Protein AF-A0A7Y3C162-F1 (afdb_monomer_lite)

Sequence (60 aa):
LMSEIGQHVVALDLNPIGSPRRDWRKVLVGDGMVIVRHPDLQTTIDMAGRVASQLEIVAG

Radius of gyration: 12.63 Å; chains: 1; bounding box: 29×19×31 Å

pLDDT: mean 90.27, std 5.21, range [73.62, 97.94]

Secondary structure (DSSP, 8-state):
-HHHHGGGEEEEEEPPTTPPPP-TTT-SSTTEEEEE--SSHHHHHHHHHHHHHH------

Structure (mmCIF, N/CA/C/O backbone):
data_AF-A0A7Y3C162-F1
#
_entry.id   AF-A0A7Y3C162-F1
#
loop_
_atom_site.group_PDB
_atom_site.id
_atom_site.type_symbol
_atom_site.label_atom_id
_atom_site.label_alt_id
_atom_site.label_comp_id
_atom_site.label_asym_id
_atom_site.label_entity_id
_atom_site.label_seq_id
_atom_site.pdbx_PDB_ins_code
_atom_site.Cartn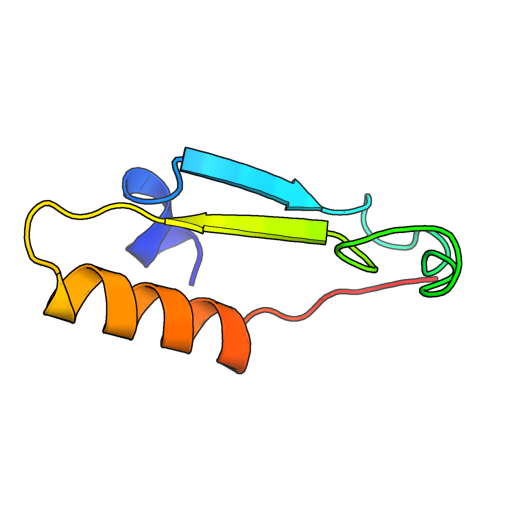_x
_atom_site.Cartn_y
_atom_site.Cartn_z
_atom_site.occupancy
_atom_site.B_iso_or_equiv
_atom_site.auth_seq_id
_atom_site.auth_comp_id
_atom_site.auth_asym_id
_atom_site.auth_atom_id
_atom_site.pdbx_PDB_model_num
ATOM 1 N N . LEU A 1 1 ? 3.225 -6.250 8.452 1.00 81.69 1 LEU A N 1
ATOM 2 C CA . LEU A 1 1 ? 2.314 -5.410 7.632 1.00 81.69 1 LEU A CA 1
ATOM 3 C C . LEU A 1 1 ? 1.096 -6.192 7.134 1.00 81.69 1 LEU A C 1
ATOM 5 O O . LEU A 1 1 ? 0.043 -6.040 7.733 1.00 81.69 1 LEU A O 1
ATOM 9 N N . MET A 1 2 ? 1.198 -7.046 6.104 1.00 82.69 2 MET A N 1
ATOM 10 C CA . MET A 1 2 ? 0.017 -7.734 5.530 1.00 82.69 2 MET A CA 1
ATOM 11 C C . MET A 1 2 ? -0.738 -8.636 6.520 1.00 82.69 2 MET A C 1
ATOM 13 O O . MET A 1 2 ? -1.958 -8.724 6.447 1.00 82.69 2 MET A O 1
ATOM 17 N N . SER A 1 3 ? -0.043 -9.243 7.484 1.00 86.12 3 SER A N 1
ATOM 18 C CA . SER A 1 3 ? -0.658 -10.020 8.570 1.00 86.12 3 SER A CA 1
ATOM 19 C C . SER A 1 3 ? -1.569 -9.195 9.488 1.00 86.12 3 SER A C 1
ATOM 21 O O . SER A 1 3 ? -2.453 -9.756 10.121 1.00 86.12 3 SER A O 1
ATOM 23 N N . GLU A 1 4 ? -1.358 -7.880 9.576 1.00 85.12 4 GLU A N 1
ATOM 24 C CA . GLU A 1 4 ? -2.101 -6.985 10.472 1.00 85.12 4 GLU A CA 1
ATOM 25 C C . GLU A 1 4 ? -3.231 -6.255 9.743 1.00 85.12 4 GLU A C 1
ATOM 27 O O . GLU A 1 4 ? -4.328 -6.123 10.274 1.00 85.12 4 GLU A O 1
ATOM 32 N N . ILE A 1 5 ? -2.975 -5.783 8.519 1.00 88.81 5 ILE A N 1
ATOM 33 C CA . ILE A 1 5 ? -3.935 -4.959 7.767 1.00 88.81 5 ILE A CA 1
ATOM 34 C C . ILE A 1 5 ? -4.681 -5.730 6.678 1.00 88.81 5 ILE A C 1
ATOM 36 O O . ILE A 1 5 ? -5.585 -5.174 6.064 1.00 88.81 5 ILE A O 1
ATOM 40 N N . GLY A 1 6 ? -4.326 -6.993 6.422 1.00 87.69 6 GLY A N 1
ATOM 41 C CA . GLY A 1 6 ? -4.818 -7.762 5.275 1.00 87.69 6 GLY A CA 1
ATOM 42 C C . GLY A 1 6 ? -6.343 -7.829 5.180 1.00 87.69 6 GLY A C 1
ATOM 43 O O . GLY A 1 6 ? -6.890 -7.660 4.098 1.00 87.69 6 GLY A O 1
ATOM 44 N N . GLN A 1 7 ? -7.045 -7.960 6.310 1.00 93.38 7 GLN A N 1
ATOM 45 C CA . GLN A 1 7 ? -8.517 -7.962 6.345 1.00 93.38 7 GLN A CA 1
ATOM 46 C C . GLN A 1 7 ? -9.158 -6.629 5.906 1.00 93.38 7 GLN A C 1
ATOM 48 O O . GLN A 1 7 ? -10.331 -6.583 5.532 1.00 93.38 7 GLN A O 1
ATOM 53 N N . HIS A 1 8 ? -8.393 -5.538 5.967 1.00 94.56 8 HIS A N 1
ATOM 54 C CA . HIS A 1 8 ? -8.811 -4.191 5.592 1.00 94.56 8 HIS A CA 1
ATOM 55 C C . HIS A 1 8 ? -8.384 -3.817 4.168 1.00 94.56 8 HIS A C 1
ATOM 57 O O . HIS A 1 8 ? -8.799 -2.766 3.678 1.00 94.56 8 HIS A O 1
ATOM 63 N N . VAL A 1 9 ? -7.592 -4.656 3.488 1.00 94.19 9 VAL A N 1
ATOM 64 C CA . VAL A 1 9 ? -7.190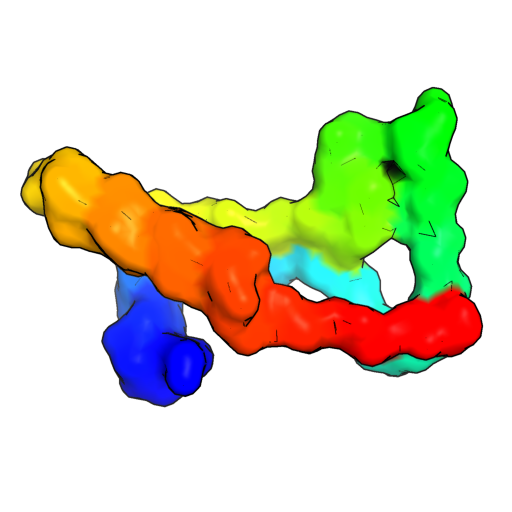 -4.444 2.092 1.00 94.19 9 VAL A CA 1
ATOM 65 C C . VAL A 1 9 ? -8.334 -4.859 1.172 1.00 94.19 9 VAL A C 1
ATOM 67 O O . VAL A 1 9 ? -8.780 -6.002 1.172 1.00 94.19 9 VAL A O 1
ATOM 70 N N . VAL A 1 10 ? -8.817 -3.908 0.379 1.00 95.38 10 VAL A N 1
ATOM 71 C CA . VAL A 1 10 ? -9.892 -4.117 -0.603 1.00 95.38 10 VAL A CA 1
ATOM 72 C C . VAL A 1 10 ? -9.321 -4.482 -1.962 1.00 95.38 10 VAL A C 1
ATOM 74 O O . VAL A 1 10 ? -9.883 -5.310 -2.671 1.00 95.38 10 VAL A O 1
ATOM 77 N N . ALA A 1 11 ? -8.212 -3.843 -2.323 1.00 92.94 11 ALA A N 1
ATOM 78 C CA . ALA A 1 11 ? -7.529 -4.073 -3.579 1.00 92.94 11 ALA A CA 1
ATOM 79 C C . ALA A 1 11 ? -6.021 -3.997 -3.368 1.00 92.94 11 ALA A C 1
ATOM 81 O O . ALA A 1 11 ? -5.519 -3.103 -2.680 1.00 92.94 11 ALA A O 1
ATOM 82 N N . LEU A 1 12 ? -5.326 -4.937 -3.995 1.00 91.44 12 LEU A N 1
ATOM 83 C CA . LEU A 1 12 ? -3.878 -4.986 -4.082 1.00 91.44 12 LEU A CA 1
ATOM 84 C C . LEU A 1 12 ? -3.524 -5.168 -5.559 1.00 91.44 12 LEU A C 1
ATOM 86 O O . LEU A 1 12 ? -3.476 -6.291 -6.054 1.00 91.44 12 LEU A O 1
ATOM 90 N N . ASP A 1 13 ? -3.344 -4.057 -6.265 1.00 90.81 13 ASP A N 1
ATOM 91 C CA . ASP A 1 13 ? -2.938 -4.048 -7.670 1.00 90.81 13 ASP A CA 1
ATOM 92 C C . ASP A 1 13 ? -1.470 -3.635 -7.744 1.00 90.81 13 ASP A C 1
ATOM 94 O O . ASP A 1 13 ? -1.151 -2.455 -7.858 1.00 90.81 13 ASP A O 1
ATOM 98 N N . LEU A 1 14 ? -0.571 -4.604 -7.591 1.00 89.94 14 LEU A N 1
ATOM 99 C CA . LEU A 1 14 ? 0.875 -4.399 -7.642 1.00 89.94 14 LEU A CA 1
ATOM 100 C C . LEU A 1 14 ? 1.473 -5.211 -8.789 1.00 89.94 14 LEU A C 1
ATOM 102 O O . LEU A 1 14 ? 0.992 -6.298 -9.116 1.00 89.94 14 LEU A O 1
ATOM 106 N N . ASN A 1 15 ? 2.565 -4.715 -9.366 1.00 89.12 15 ASN A N 1
ATOM 107 C CA . ASN A 1 15 ? 3.357 -5.520 -10.288 1.00 89.12 15 ASN A CA 1
ATOM 108 C C . ASN A 1 15 ? 3.875 -6.806 -9.616 1.00 89.12 15 ASN A C 1
ATOM 110 O O . ASN A 1 15 ? 4.226 -6.783 -8.432 1.00 89.12 15 ASN A O 1
ATOM 114 N N . PRO A 1 16 ? 3.999 -7.916 -10.368 1.00 89.00 16 PRO A N 1
ATOM 115 C CA . PRO A 1 16 ? 4.688 -9.100 -9.875 1.00 89.00 16 PRO A CA 1
ATOM 116 C C . PRO A 1 16 ? 6.124 -8.769 -9.457 1.00 89.00 16 PRO A C 1
ATOM 118 O O . PRO A 1 16 ? 6.801 -7.977 -10.119 1.00 89.00 16 PRO A O 1
ATOM 121 N N . ILE A 1 17 ? 6.595 -9.413 -8.388 1.00 89.81 17 ILE A N 1
ATOM 122 C CA . ILE A 1 17 ? 7.950 -9.233 -7.851 1.00 89.81 17 ILE A CA 1
ATOM 123 C C . ILE A 1 17 ? 8.989 -9.435 -8.960 1.00 89.81 17 ILE A C 1
ATOM 125 O O . ILE A 1 17 ? 8.940 -10.426 -9.688 1.00 89.81 17 ILE A O 1
ATOM 129 N N . GLY A 1 18 ? 9.928 -8.494 -9.080 1.00 88.44 18 GLY A N 1
ATOM 130 C CA . GLY A 1 18 ? 10.998 -8.541 -10.082 1.00 88.44 18 GLY A CA 1
ATOM 131 C C . GLY A 1 18 ? 10.573 -8.133 -11.496 1.00 88.44 18 GLY A C 1
ATOM 132 O O . GLY A 1 18 ? 11.389 -8.185 -12.412 1.00 88.44 18 GLY A O 1
ATOM 133 N N . SER A 1 19 ? 9.324 -7.704 -11.701 1.00 90.00 19 SER A N 1
ATOM 134 C CA . SER A 1 19 ? 8.926 -7.097 -12.975 1.00 90.00 19 SER A CA 1
ATOM 135 C C . SER A 1 19 ? 9.615 -5.740 -13.160 1.00 90.00 19 SER A C 1
ATOM 137 O O . SER A 1 19 ? 9.822 -5.031 -12.168 1.00 90.00 19 SER A O 1
ATOM 139 N N . PRO A 1 20 ? 9.919 -5.329 -14.406 1.00 88.69 20 PRO A N 1
ATOM 140 C CA . PRO A 1 20 ? 10.433 -3.992 -14.675 1.00 88.69 20 PRO A CA 1
ATOM 141 C C . PRO A 1 20 ? 9.488 -2.912 -14.143 1.00 88.69 20 PRO A C 1
ATOM 143 O O . PRO A 1 20 ? 8.262 -3.043 -14.255 1.00 88.69 20 PRO A O 1
ATOM 146 N N . ARG A 1 21 ? 10.054 -1.820 -13.613 1.00 87.81 21 ARG A N 1
ATOM 147 C CA . ARG A 1 21 ? 9.251 -0.661 -13.196 1.00 87.81 21 ARG A CA 1
ATOM 148 C C . ARG A 1 21 ? 8.427 -0.113 -14.356 1.00 87.81 21 ARG A C 1
ATOM 150 O O . ARG A 1 21 ? 8.916 0.006 -15.484 1.00 87.81 21 ARG A O 1
ATOM 157 N N . ARG A 1 22 ? 7.180 0.266 -14.074 1.00 86.50 22 ARG A N 1
ATOM 158 C CA . ARG A 1 22 ? 6.313 0.898 -15.079 1.00 86.50 22 ARG A CA 1
ATOM 159 C C . ARG A 1 22 ? 6.805 2.314 -15.377 1.00 86.50 22 ARG A C 1
ATOM 161 O O . ARG A 1 22 ? 7.210 3.057 -14.485 1.00 86.50 22 ARG A O 1
ATOM 168 N N . ASP A 1 23 ? 6.720 2.708 -16.646 1.00 86.94 23 ASP A N 1
ATOM 169 C CA . ASP A 1 23 ? 6.989 4.086 -17.059 1.00 86.94 23 ASP A CA 1
ATOM 170 C C . ASP A 1 23 ? 5.899 5.006 -16.497 1.00 86.94 23 ASP A C 1
ATOM 172 O O . ASP A 1 23 ? 4.764 5.001 -16.976 1.00 86.94 23 ASP A O 1
ATOM 176 N N . TRP A 1 24 ? 6.256 5.804 -15.489 1.00 81.69 24 TRP A N 1
ATOM 177 C CA . TRP A 1 24 ? 5.353 6.718 -14.786 1.00 81.69 24 TRP A CA 1
ATOM 178 C C . TRP A 1 24 ? 4.650 7.722 -15.709 1.00 81.69 24 TRP A C 1
ATOM 180 O O . TRP A 1 24 ? 3.608 8.257 -15.351 1.00 81.69 24 TRP A O 1
ATOM 190 N N . ARG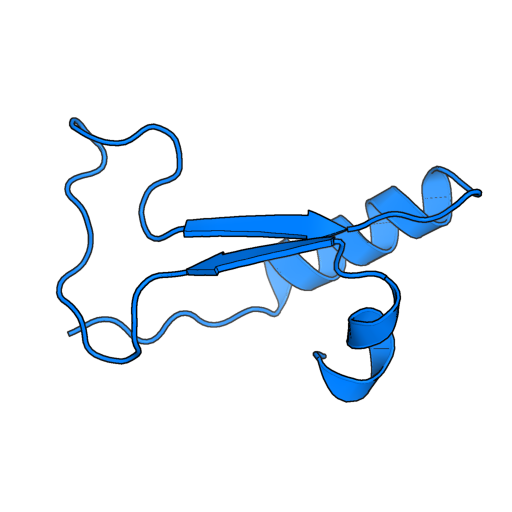 A 1 25 ? 5.174 7.970 -16.915 1.00 88.88 25 ARG A N 1
ATOM 191 C CA . ARG A 1 25 ? 4.539 8.859 -17.904 1.00 88.88 25 ARG A CA 1
ATOM 192 C C . ARG A 1 25 ? 3.353 8.203 -18.606 1.00 88.88 25 ARG A C 1
ATOM 194 O O . ARG A 1 25 ? 2.568 8.891 -19.250 1.00 88.88 25 ARG A O 1
ATOM 201 N N . LYS A 1 26 ? 3.253 6.875 -18.528 1.00 89.31 26 LYS A N 1
ATOM 202 C CA . LYS A 1 26 ? 2.246 6.059 -19.218 1.00 89.31 26 LYS A CA 1
ATOM 203 C C . LYS A 1 26 ? 1.198 5.477 -18.274 1.00 89.31 26 LYS A C 1
ATOM 205 O O . LYS A 1 26 ? 0.221 4.911 -18.753 1.00 89.31 26 LYS A O 1
ATOM 210 N N . VAL A 1 27 ? 1.391 5.586 -16.957 1.00 83.12 27 VAL A N 1
ATOM 211 C CA . VAL A 1 27 ? 0.499 4.999 -15.948 1.00 83.12 27 VAL A CA 1
ATOM 212 C C . VAL A 1 27 ? 0.209 5.981 -14.819 1.00 83.12 27 VAL A C 1
ATOM 214 O O . VAL A 1 27 ? 1.085 6.721 -14.389 1.00 83.12 27 VAL A O 1
ATOM 217 N N . LEU A 1 28 ? -1.022 5.959 -14.307 1.00 81.94 28 LEU A N 1
ATOM 218 C CA . LEU A 1 28 ? -1.470 6.878 -13.255 1.00 81.94 28 LEU A CA 1
ATOM 219 C C . LEU A 1 28 ? -0.887 6.545 -11.869 1.00 81.94 28 LEU A C 1
ATOM 221 O O . LEU A 1 28 ? -0.679 7.439 -11.059 1.00 81.94 28 LEU A O 1
ATOM 225 N N . VAL A 1 29 ? -0.635 5.262 -11.599 1.00 82.75 29 VAL A N 1
ATOM 226 C CA . VAL A 1 29 ? -0.294 4.747 -10.257 1.00 82.75 29 VAL A CA 1
ATOM 227 C C . VAL A 1 29 ? 1.131 4.189 -10.162 1.00 82.75 29 VAL A C 1
ATOM 229 O O . VAL A 1 29 ? 1.486 3.544 -9.184 1.00 82.75 29 VAL A O 1
ATOM 232 N N . GLY A 1 30 ? 1.972 4.415 -11.175 1.00 85.88 30 GLY A N 1
ATOM 233 C CA . GLY A 1 30 ? 3.325 3.851 -11.204 1.00 85.88 30 GLY A CA 1
ATOM 234 C C . GLY A 1 30 ? 3.303 2.321 -11.124 1.00 85.88 30 GLY A C 1
ATOM 235 O O . GLY A 1 30 ? 2.624 1.671 -11.920 1.00 85.88 30 GLY A O 1
ATOM 236 N N . ASP A 1 31 ? 4.032 1.761 -10.157 1.00 86.25 31 ASP A N 1
ATOM 237 C CA . ASP A 1 31 ? 4.209 0.314 -9.963 1.00 86.25 31 ASP A CA 1
ATOM 238 C C . ASP A 1 31 ? 3.001 -0.398 -9.324 1.00 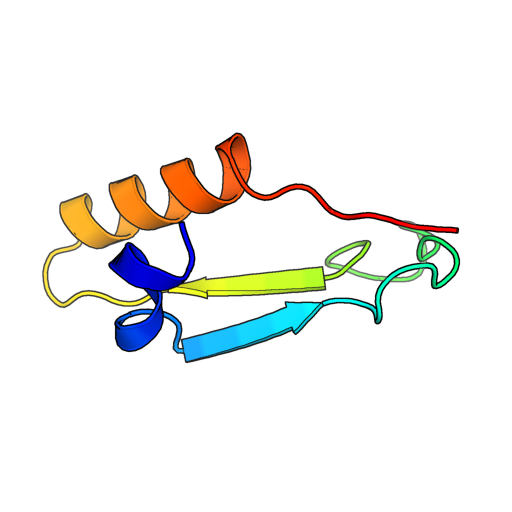86.25 31 ASP A C 1
ATOM 240 O O . ASP A 1 31 ? 2.983 -1.632 -9.262 1.00 86.25 31 ASP A O 1
ATOM 244 N N . GLY A 1 32 ? 1.979 0.350 -8.897 1.00 89.00 32 GLY A N 1
ATOM 245 C CA . GLY A 1 32 ? 0.733 -0.220 -8.402 1.00 89.00 32 GLY A CA 1
ATOM 246 C C . GLY A 1 32 ? -0.021 0.655 -7.404 1.00 89.00 32 GLY A C 1
ATOM 247 O O . GLY A 1 32 ? 0.369 1.776 -7.094 1.00 89.00 32 GLY A O 1
ATOM 248 N N . MET A 1 33 ? -1.121 0.120 -6.888 1.00 91.88 33 MET A N 1
ATOM 249 C CA . MET A 1 33 ? -2.008 0.773 -5.936 1.00 91.88 33 MET A CA 1
ATOM 250 C C . MET A 1 33 ? -2.504 -0.222 -4.882 1.00 91.88 33 MET A C 1
ATOM 252 O O . MET A 1 33 ? -2.841 -1.368 -5.180 1.00 91.88 33 MET A O 1
ATOM 256 N N . VAL A 1 34 ? -2.607 0.254 -3.641 1.00 92.75 34 VAL A N 1
ATOM 257 C CA . VAL A 1 34 ? -3.239 -0.471 -2.534 1.00 92.75 34 VAL A CA 1
ATOM 258 C C . VAL A 1 34 ? -4.420 0.345 -2.031 1.00 92.75 34 VAL A C 1
ATOM 260 O O . VAL A 1 34 ? -4.279 1.538 -1.771 1.00 92.75 34 VAL A O 1
ATOM 263 N N . ILE A 1 35 ? -5.577 -0.295 -1.876 1.00 94.88 35 ILE A N 1
ATOM 264 C CA . ILE A 1 35 ? -6.779 0.332 -1.318 1.00 94.88 35 ILE A CA 1
ATOM 265 C C . ILE A 1 35 ? -7.103 -0.337 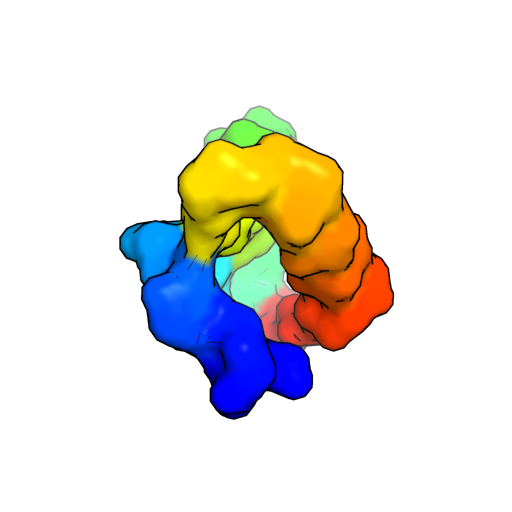0.012 1.00 94.88 35 ILE A C 1
ATOM 267 O O . ILE A 1 35 ? -7.302 -1.552 0.069 1.00 94.88 35 ILE A O 1
ATOM 271 N N . VAL A 1 36 ? -7.201 0.468 1.069 1.00 96.31 36 VAL A N 1
ATOM 272 C CA . VAL A 1 36 ? -7.620 0.037 2.408 1.00 96.31 36 VAL A CA 1
ATOM 273 C C . VAL A 1 36 ? -8.976 0.635 2.768 1.00 96.31 36 VAL A C 1
ATOM 275 O O . VAL A 1 36 ? -9.343 1.699 2.269 1.00 96.31 36 VAL A O 1
ATOM 278 N N . ARG A 1 37 ? -9.727 -0.039 3.642 1.00 96.31 37 ARG A N 1
ATOM 279 C CA . ARG A 1 37 ? -11.010 0.453 4.161 1.00 96.31 37 ARG A CA 1
ATOM 280 C C . ARG A 1 37 ? -11.153 0.231 5.661 1.00 96.31 37 ARG A C 1
ATOM 282 O O . ARG A 1 37 ? -10.800 -0.831 6.176 1.00 96.31 37 ARG A O 1
ATOM 289 N N . HIS A 1 38 ? -11.779 1.188 6.333 1.00 96.88 38 HIS A N 1
ATOM 290 C CA . HIS A 1 38 ? -12.277 1.031 7.693 1.00 96.88 38 HIS A CA 1
ATOM 291 C C . HIS A 1 38 ? -13.497 1.945 7.921 1.00 96.88 38 HIS A C 1
ATOM 293 O O . HIS A 1 38 ? -13.569 3.007 7.305 1.00 96.88 38 HIS A O 1
ATOM 299 N N . PRO A 1 39 ? -14.475 1.558 8.767 1.00 96.75 39 PRO A N 1
ATOM 300 C CA . PRO A 1 39 ? -15.619 2.419 9.082 1.00 96.75 39 PRO A CA 1
ATOM 301 C C . PRO A 1 39 ? -15.219 3.732 9.766 1.00 96.75 39 PRO A C 1
ATOM 303 O O . PRO A 1 39 ? -15.846 4.762 9.543 1.00 96.75 39 PRO A O 1
ATOM 306 N N . ASP A 1 40 ? -14.167 3.690 10.586 1.00 97.94 40 ASP A N 1
ATOM 307 C CA . ASP A 1 40 ? -13.541 4.884 11.155 1.00 97.94 40 ASP A CA 1
ATOM 308 C C . ASP A 1 40 ? -12.501 5.481 10.189 1.00 97.94 40 ASP A C 1
ATOM 310 O O . ASP A 1 40 ? -11.579 4.791 9.732 1.00 97.94 40 ASP A O 1
ATOM 314 N N . LEU A 1 41 ? -12.662 6.773 9.884 1.00 97.19 41 LEU A N 1
ATOM 315 C CA . LEU A 1 41 ? -11.845 7.493 8.907 1.00 97.19 41 LEU A CA 1
ATOM 316 C C . LEU A 1 41 ? -10.396 7.639 9.376 1.00 97.19 41 LEU A C 1
ATOM 318 O O . LEU A 1 41 ? -9.487 7.413 8.578 1.00 97.19 41 LEU A O 1
ATOM 322 N N . GLN A 1 42 ? -10.173 7.976 10.649 1.00 97.81 42 GLN A N 1
ATOM 323 C CA . GLN A 1 42 ? -8.818 8.178 11.164 1.00 97.81 42 GLN A CA 1
ATOM 324 C C . GLN A 1 42 ? -8.018 6.876 11.090 1.00 97.81 42 GLN A C 1
ATOM 326 O O . GLN A 1 42 ? -6.915 6.856 10.550 1.00 97.81 42 GLN A O 1
ATOM 331 N N . THR A 1 43 ? -8.631 5.763 11.490 1.00 96.44 43 THR A N 1
ATOM 332 C CA . THR A 1 43 ? -8.042 4.426 11.356 1.00 96.44 43 THR A CA 1
ATOM 333 C C . THR A 1 43 ? -7.720 4.095 9.893 1.00 96.44 43 THR A C 1
ATOM 335 O O . THR A 1 43 ? -6.670 3.519 9.607 1.00 96.44 43 THR A O 1
ATOM 338 N N . THR A 1 44 ? -8.584 4.474 8.941 1.00 97.12 44 THR A N 1
ATOM 339 C CA . THR A 1 44 ? -8.310 4.289 7.501 1.00 97.12 44 THR A CA 1
ATOM 340 C C . THR A 1 44 ? -7.072 5.072 7.060 1.00 97.12 44 THR A C 1
ATOM 342 O O . THR A 1 44 ? -6.219 4.519 6.363 1.00 97.12 44 THR A O 1
ATOM 345 N N . ILE A 1 45 ? -6.961 6.338 7.471 1.00 97.31 45 ILE A N 1
ATOM 346 C CA . ILE A 1 45 ? -5.829 7.216 7.141 1.00 97.31 45 ILE A CA 1
ATOM 347 C C . ILE A 1 45 ? -4.532 6.664 7.736 1.00 97.31 45 ILE A C 1
ATOM 349 O O . ILE A 1 45 ? -3.536 6.551 7.022 1.00 97.31 45 ILE A O 1
ATOM 353 N N . ASP A 1 46 ? -4.550 6.253 9.003 1.00 96.50 46 ASP A N 1
ATOM 354 C CA . ASP A 1 46 ? -3.372 5.713 9.683 1.00 96.50 46 ASP A CA 1
ATOM 355 C C . ASP A 1 46 ? -2.898 4.414 9.016 1.00 96.50 46 ASP A C 1
ATOM 357 O O . ASP A 1 46 ? -1.704 4.233 8.761 1.00 96.50 46 ASP A O 1
ATOM 361 N N . MET A 1 47 ? -3.825 3.524 8.644 1.00 95.62 47 MET A N 1
ATOM 362 C CA . MET A 1 47 ? -3.494 2.318 7.878 1.00 95.62 47 MET A CA 1
ATOM 363 C C . MET A 1 47 ? -2.909 2.644 6.502 1.00 95.62 47 MET A C 1
ATOM 365 O O . MET A 1 47 ? -1.905 2.044 6.115 1.00 95.62 47 MET A O 1
ATOM 369 N N . ALA A 1 48 ? -3.498 3.594 5.770 1.00 95.19 48 ALA A N 1
ATOM 370 C CA . ALA A 1 48 ? -2.985 4.019 4.469 1.00 95.19 48 ALA A CA 1
ATOM 371 C C . ALA A 1 48 ? -1.571 4.611 4.593 1.00 95.19 48 ALA A C 1
ATOM 373 O O . ALA A 1 48 ? -0.686 4.265 3.809 1.00 95.19 48 ALA A O 1
ATOM 374 N N . GLY A 1 49 ? -1.324 5.424 5.624 1.00 95.00 49 GLY A N 1
ATOM 375 C CA . GLY A 1 49 ? -0.004 5.973 5.931 1.00 95.00 49 GLY A CA 1
ATOM 376 C C . GLY A 1 49 ? 1.027 4.891 6.258 1.00 95.00 49 GLY A C 1
ATOM 377 O O . GLY A 1 49 ? 2.164 4.951 5.784 1.00 95.00 49 GLY A O 1
ATOM 378 N N . ARG A 1 50 ? 0.636 3.847 6.999 1.00 94.56 50 ARG A N 1
ATOM 379 C C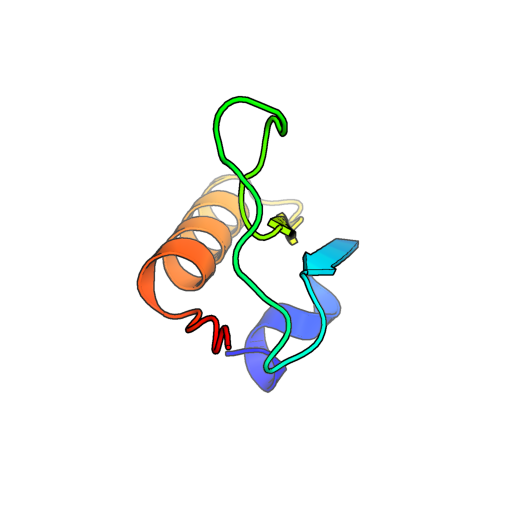A . ARG A 1 50 ? 1.503 2.684 7.256 1.00 94.56 50 ARG A CA 1
ATOM 380 C C . ARG A 1 50 ? 1.851 1.937 5.974 1.00 94.56 50 ARG A C 1
ATOM 382 O O . ARG A 1 50 ? 3.011 1.591 5.787 1.00 94.56 50 ARG A O 1
ATOM 389 N N . VAL A 1 51 ? 0.886 1.717 5.080 1.00 92.69 51 VAL A N 1
ATOM 390 C CA . VAL A 1 51 ? 1.159 1.101 3.771 1.00 92.69 51 VAL A CA 1
ATOM 391 C C . VAL A 1 51 ? 2.137 1.953 2.973 1.00 92.69 51 VAL A C 1
ATOM 393 O O . VAL A 1 51 ? 3.149 1.433 2.519 1.00 92.69 51 VAL A O 1
ATOM 396 N N . ALA A 1 52 ? 1.884 3.256 2.857 1.00 90.50 52 ALA A N 1
ATOM 397 C CA . ALA A 1 52 ? 2.731 4.157 2.081 1.00 90.50 52 ALA A CA 1
ATOM 398 C C . ALA A 1 52 ? 4.170 4.262 2.620 1.00 90.50 52 ALA A C 1
ATOM 400 O O . ALA A 1 52 ? 5.094 4.484 1.845 1.00 90.50 52 ALA A O 1
ATOM 401 N N . SER A 1 53 ? 4.366 4.111 3.934 1.00 92.56 53 SER A N 1
ATOM 402 C CA . SER A 1 53 ? 5.682 4.241 4.579 1.00 92.56 53 SER A CA 1
ATOM 403 C C . SER A 1 53 ? 6.445 2.927 4.753 1.00 92.56 53 SER A C 1
ATOM 405 O O . SER A 1 53 ? 7.667 2.965 4.862 1.00 92.56 53 SER A O 1
ATOM 407 N N . GLN A 1 54 ? 5.757 1.781 4.813 1.00 91.88 54 GLN A N 1
ATOM 408 C CA . GLN A 1 54 ? 6.367 0.489 5.169 1.00 91.88 54 GLN A CA 1
ATOM 409 C C . GLN A 1 54 ? 6.299 -0.560 4.054 1.00 91.88 54 GLN A C 1
ATOM 411 O O . GLN A 1 54 ? 6.917 -1.615 4.187 1.00 91.88 54 GLN A O 1
ATOM 416 N N . LEU A 1 55 ? 5.525 -0.337 2.987 1.00 87.94 55 LEU A N 1
ATOM 417 C CA . LEU A 1 55 ? 5.461 -1.273 1.867 1.00 87.94 55 LEU A CA 1
ATOM 418 C C . LEU A 1 55 ? 6.682 -1.098 0.959 1.00 87.94 55 LEU A C 1
ATOM 420 O O . LEU A 1 55 ? 6.851 -0.062 0.321 1.00 87.94 55 LEU A O 1
ATOM 424 N N . GLU A 1 56 ? 7.490 -2.148 0.849 1.00 87.75 56 GLU A N 1
ATOM 425 C CA . GLU A 1 56 ? 8.605 -2.203 -0.093 1.00 87.75 56 GLU A CA 1
ATOM 426 C C . GLU A 1 56 ? 8.190 -2.914 -1.385 1.00 87.75 56 GLU A C 1
ATOM 428 O O . GLU A 1 56 ? 7.619 -4.006 -1.360 1.00 87.75 56 GLU A O 1
ATOM 433 N N . ILE A 1 57 ? 8.498 -2.293 -2.527 1.00 85.62 57 ILE A N 1
ATOM 434 C CA . ILE A 1 57 ? 8.273 -2.867 -3.857 1.00 85.62 57 ILE A CA 1
ATOM 435 C C . ILE A 1 57 ? 9.621 -3.290 -4.436 1.00 85.62 57 ILE A C 1
ATOM 437 O O . ILE A 1 57 ? 10.497 -2.457 -4.677 1.00 85.62 57 ILE A O 1
ATOM 441 N N . VAL A 1 58 ? 9.765 -4.590 -4.698 1.00 86.00 58 VAL A N 1
ATOM 442 C CA . VAL A 1 58 ? 10.937 -5.160 -5.370 1.00 86.00 58 VAL A CA 1
ATOM 443 C C . VAL A 1 58 ? 10.665 -5.224 -6.871 1.00 86.00 58 VAL A C 1
ATOM 445 O O . VAL A 1 58 ? 9.908 -6.075 -7.342 1.00 86.00 58 VAL A O 1
ATOM 448 N N . ALA A 1 59 ? 11.288 -4.312 -7.612 1.00 81.56 59 ALA A N 1
ATOM 449 C CA . ALA A 1 59 ? 11.261 -4.274 -9.072 1.00 81.56 59 ALA A CA 1
ATOM 450 C C . ALA A 1 59 ? 12.563 -4.838 -9.662 1.00 81.56 59 ALA A C 1
ATOM 452 O O . ALA A 1 59 ? 13.586 -4.872 -8.973 1.00 81.56 59 ALA A O 1
ATOM 453 N N . GLY A 1 60 ? 12.491 -5.293 -10.914 1.00 73.62 60 GLY A N 1
ATOM 454 C CA . GLY A 1 60 ? 13.642 -5.747 -11.704 1.00 73.62 60 GLY A CA 1
ATOM 455 C C . GLY A 1 60 ? 14.395 -4.622 -12.399 1.00 73.62 60 GLY A C 1
ATOM 456 O O . GLY A 1 60 ? 13.830 -3.508 -12.521 1.00 73.62 60 GLY A O 1
#

Foldseek 3Di:
DCVVQVVFWPDWFFDDAAAAWDDCVVDVATRTDIQGDDPDPVVRVVVVVCCVVPPDGHYD